Protein AF-A0A644YTI2-F1 (afdb_monomer_lite)

Structure (mmCIF, N/CA/C/O backbone):
data_AF-A0A644YTI2-F1
#
_entry.id   AF-A0A644YTI2-F1
#
loop_
_atom_site.group_PDB
_atom_site.id
_atom_site.type_symbol
_atom_site.label_atom_id
_atom_site.label_alt_id
_atom_site.label_comp_id
_atom_site.label_asym_id
_atom_site.label_entity_id
_atom_site.label_seq_id
_atom_site.pdbx_PDB_ins_code
_atom_site.Cartn_x
_atom_site.Cartn_y
_atom_site.Cartn_z
_atom_site.occupancy
_atom_site.B_iso_or_equiv
_atom_site.auth_seq_id
_atom_site.auth_comp_id
_atom_site.auth_asym_id
_atom_site.auth_atom_id
_atom_site.pdbx_PDB_model_num
ATOM 1 N N . MET A 1 1 ? 28.529 -3.088 -38.862 1.00 38.66 1 MET A N 1
ATOM 2 C CA . MET A 1 1 ? 27.596 -3.961 -38.123 1.00 38.66 1 MET A CA 1
ATOM 3 C C . MET A 1 1 ? 27.268 -3.236 -36.827 1.00 38.66 1 MET A C 1
ATOM 5 O O . MET A 1 1 ? 28.122 -3.165 -35.957 1.00 38.66 1 MET A O 1
ATOM 9 N N . TYR A 1 2 ? 26.132 -2.541 -36.774 1.00 37.53 2 TYR A N 1
ATOM 10 C CA . TYR A 1 2 ? 25.719 -1.774 -35.595 1.00 37.53 2 TYR A CA 1
ATOM 11 C C . TYR A 1 2 ? 25.074 -2.778 -34.635 1.00 37.53 2 TYR A C 1
ATOM 13 O O . TYR A 1 2 ? 24.050 -3.366 -34.978 1.00 37.53 2 TYR A O 1
ATOM 21 N N . LEU A 1 3 ? 25.718 -3.072 -33.504 1.00 47.75 3 LEU A N 1
ATOM 22 C CA . LEU A 1 3 ? 25.099 -3.889 -32.462 1.00 47.75 3 LEU A CA 1
ATOM 23 C C . LEU A 1 3 ? 23.914 -3.081 -31.930 1.00 47.75 3 LEU A C 1
ATOM 25 O O . LEU A 1 3 ? 24.108 -1.979 -31.420 1.00 47.75 3 LEU A O 1
ATOM 29 N N . ALA A 1 4 ? 22.693 -3.587 -32.109 1.00 54.09 4 ALA A N 1
ATOM 30 C CA . ALA A 1 4 ? 21.542 -3.033 -31.412 1.00 54.09 4 ALA A CA 1
ATOM 31 C C . ALA A 1 4 ? 21.866 -3.028 -29.906 1.00 54.09 4 ALA A C 1
ATOM 33 O O . ALA A 1 4 ? 22.438 -4.016 -29.431 1.00 54.09 4 ALA A O 1
ATOM 34 N N . PRO A 1 5 ? 21.570 -1.946 -29.164 1.00 56.34 5 PRO A N 1
ATOM 35 C CA . PRO A 1 5 ? 21.799 -1.934 -27.727 1.00 56.34 5 PRO A CA 1
ATOM 36 C C . PRO A 1 5 ? 21.038 -3.113 -27.118 1.00 56.34 5 PRO A C 1
ATOM 38 O O . PRO A 1 5 ? 19.823 -3.236 -27.269 1.00 56.34 5 PRO A O 1
ATOM 41 N N . TYR A 1 6 ? 21.780 -4.048 -26.528 1.00 59.62 6 TYR A N 1
ATOM 42 C CA . TYR A 1 6 ? 21.204 -5.208 -25.867 1.00 59.62 6 TYR A CA 1
ATOM 43 C C . TYR A 1 6 ? 20.491 -4.709 -24.610 1.00 59.62 6 TYR A C 1
ATOM 45 O O . TYR A 1 6 ? 21.149 -4.186 -23.711 1.00 59.62 6 TYR A O 1
ATOM 53 N N . SER A 1 7 ? 19.164 -4.851 -24.551 1.00 66.00 7 SER A N 1
ATOM 54 C CA . SER A 1 7 ? 18.402 -4.577 -23.331 1.00 66.00 7 SER A CA 1
ATOM 55 C C . SER A 1 7 ? 18.958 -5.440 -22.204 1.00 66.00 7 SER A C 1
ATOM 57 O O . SER A 1 7 ? 19.145 -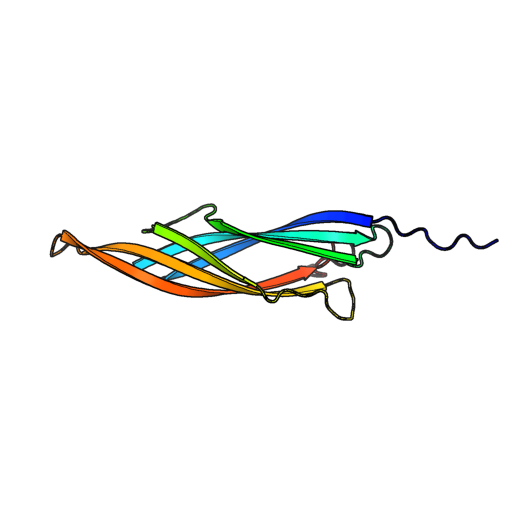6.645 -22.401 1.00 66.00 7 SER A O 1
ATOM 59 N N . LEU A 1 8 ? 19.185 -4.859 -21.029 1.00 81.94 8 LEU A N 1
ATOM 60 C CA . LEU A 1 8 ? 19.661 -5.579 -19.849 1.00 81.94 8 LEU A CA 1
ATOM 61 C C . LEU A 1 8 ? 18.574 -5.526 -18.769 1.00 81.94 8 LEU A C 1
ATOM 63 O O . LEU A 1 8 ? 18.616 -4.636 -17.920 1.00 81.94 8 LEU A O 1
ATOM 67 N N . PRO A 1 9 ? 17.586 -6.445 -18.792 1.00 87.00 9 PRO A N 1
ATOM 68 C CA . PRO A 1 9 ? 16.517 -6.470 -17.805 1.00 87.00 9 PRO A CA 1
ATOM 69 C C . PRO A 1 9 ? 17.061 -6.753 -16.406 1.00 87.00 9 PRO A C 1
ATOM 71 O O . PRO A 1 9 ? 17.797 -7.720 -16.196 1.00 87.00 9 PRO A O 1
ATOM 74 N N . HIS A 1 10 ? 16.649 -5.950 -15.434 1.00 86.69 10 HIS A N 1
ATOM 75 C CA . HIS A 1 10 ? 16.984 -6.131 -14.032 1.00 86.69 10 HIS A CA 1
ATOM 76 C C . HIS A 1 10 ? 15.761 -5.876 -13.152 1.00 86.69 10 HIS A C 1
ATOM 78 O O . HIS A 1 10 ? 15.036 -4.902 -13.336 1.00 86.69 10 HIS A O 1
ATOM 84 N N . THR A 1 11 ? 15.518 -6.766 -12.191 1.00 92.69 11 THR A N 1
ATOM 85 C CA . THR A 1 11 ? 14.375 -6.664 -11.278 1.00 92.69 11 THR A CA 1
ATOM 86 C C . THR A 1 11 ? 14.771 -5.944 -9.998 1.00 92.69 11 THR A C 1
ATOM 88 O O . THR A 1 11 ? 15.691 -6.373 -9.304 1.00 92.69 11 THR A O 1
ATOM 91 N N . ARG A 1 12 ? 14.016 -4.904 -9.640 1.00 89.94 12 ARG A N 1
ATOM 92 C CA . ARG A 1 12 ? 14.223 -4.094 -8.436 1.00 89.94 12 ARG A CA 1
ATOM 93 C C . ARG A 1 12 ? 12.989 -4.033 -7.552 1.00 89.94 12 ARG A C 1
ATOM 95 O O . ARG A 1 12 ? 11.868 -4.310 -7.976 1.00 89.94 12 ARG A O 1
ATOM 102 N N . ASN A 1 13 ? 13.229 -3.663 -6.296 1.00 93.12 13 ASN A N 1
ATOM 103 C CA . ASN A 1 13 ? 12.195 -3.366 -5.315 1.00 93.12 13 ASN A CA 1
ATOM 104 C C . ASN A 1 13 ? 12.229 -1.875 -4.976 1.00 93.12 13 ASN A C 1
ATOM 106 O O . ASN A 1 13 ? 13.251 -1.385 -4.504 1.00 93.12 13 ASN A O 1
ATOM 110 N N . TYR A 1 14 ? 11.099 -1.197 -5.140 1.00 93.19 14 TYR A N 1
ATOM 111 C CA . TYR A 1 14 ? 10.884 0.179 -4.703 1.00 93.19 14 TYR A CA 1
ATOM 112 C C . TYR A 1 14 ? 10.016 0.154 -3.449 1.00 93.19 14 TYR A C 1
ATOM 114 O O . TYR A 1 14 ? 9.024 -0.577 -3.399 1.00 93.19 14 TYR A O 1
ATOM 122 N N . MET A 1 15 ? 10.405 0.920 -2.432 1.00 94.62 15 MET A N 1
ATOM 123 C CA . MET A 1 15 ? 9.731 0.955 -1.134 1.00 94.62 15 MET A CA 1
ATOM 124 C C . MET A 1 15 ? 9.207 2.360 -0.848 1.00 94.62 15 MET A C 1
ATOM 126 O O . MET A 1 15 ? 9.944 3.334 -0.979 1.00 94.62 15 MET A O 1
ATOM 130 N N . TYR A 1 16 ? 7.947 2.448 -0.432 1.00 94.94 16 TYR A N 1
ATOM 131 C CA . TYR A 1 16 ? 7.282 3.682 -0.017 1.00 94.94 16 TYR A CA 1
ATOM 132 C C . TYR A 1 16 ? 6.650 3.477 1.349 1.00 94.94 16 TYR A C 1
ATOM 134 O O . TYR A 1 16 ? 6.122 2.403 1.625 1.00 94.94 16 TYR A O 1
ATOM 142 N N . TYR A 1 17 ? 6.651 4.514 2.177 1.00 95.44 17 TYR A N 1
ATOM 143 C CA . TYR A 1 17 ? 6.063 4.470 3.511 1.00 95.44 17 TYR A CA 1
ATOM 144 C C . TYR A 1 17 ? 4.985 5.541 3.605 1.00 95.44 17 TYR A C 1
ATOM 146 O O . TYR A 1 17 ? 5.189 6.685 3.197 1.00 95.44 17 TYR A O 1
ATOM 154 N N . THR A 1 18 ? 3.811 5.163 4.096 1.00 96.44 18 THR A N 1
ATOM 155 C CA . THR A 1 18 ? 2.689 6.085 4.275 1.00 96.44 18 THR A CA 1
ATOM 156 C C . THR A 1 18 ? 2.014 5.817 5.604 1.00 96.44 18 THR A C 1
ATOM 158 O O . THR A 1 18 ? 1.750 4.671 5.952 1.00 96.44 18 THR A O 1
ATOM 161 N N . THR A 1 19 ? 1.711 6.879 6.348 1.00 96.81 19 THR A N 1
ATOM 162 C CA . THR A 1 19 ? 0.892 6.766 7.557 1.00 96.81 19 THR A CA 1
ATOM 163 C C . THR A 1 19 ? -0.578 6.876 7.188 1.00 96.81 19 THR A C 1
ATOM 165 O O . THR A 1 19 ? -1.012 7.889 6.643 1.00 96.81 19 THR A O 1
ATOM 168 N N . LEU A 1 20 ? -1.351 5.847 7.523 1.00 96.94 20 LEU A N 1
ATOM 169 C CA . LEU A 1 20 ? -2.804 5.841 7.398 1.00 96.94 20 LEU A CA 1
ATOM 170 C C . LEU A 1 20 ? -3.447 6.001 8.771 1.00 96.94 20 LEU A C 1
ATOM 172 O O . LEU A 1 20 ? -2.970 5.438 9.756 1.00 96.94 20 LEU A O 1
ATOM 176 N N . SER A 1 21 ? -4.541 6.759 8.840 1.00 96.62 21 SER A N 1
ATOM 177 C CA . SER A 1 21 ? -5.181 7.120 10.107 1.00 96.62 21 SER A CA 1
ATOM 178 C C . SER A 1 21 ? -6.699 6.976 10.058 1.00 96.62 21 SER A C 1
ATOM 180 O O . SER A 1 21 ? -7.377 7.540 9.198 1.00 96.62 21 SER A O 1
ATOM 182 N N . ASN A 1 22 ? -7.244 6.296 11.065 1.00 96.62 22 ASN A N 1
ATOM 183 C CA . ASN A 1 22 ? -8.672 6.297 11.382 1.00 96.62 22 ASN A CA 1
ATOM 184 C C . ASN A 1 22 ? -9.028 7.464 12.329 1.00 96.62 22 ASN A C 1
ATOM 186 O O . ASN A 1 22 ? -9.979 7.383 13.105 1.00 96.62 22 ASN A O 1
ATOM 190 N N . GLY A 1 23 ? -8.259 8.556 12.283 1.00 92.69 23 GLY A N 1
ATOM 191 C CA . GLY A 1 23 ? -8.385 9.696 13.184 1.00 92.69 23 GLY A CA 1
ATOM 192 C C . GLY A 1 23 ? -7.960 9.336 14.605 1.00 92.69 23 GLY A C 1
ATOM 193 O O . GLY A 1 23 ? -6.972 8.636 14.820 1.00 92.69 23 GLY A O 1
ATOM 194 N N . LEU A 1 24 ? -8.740 9.789 15.588 1.00 88.62 24 LEU A N 1
ATOM 195 C CA . LEU A 1 24 ? -8.473 9.543 17.011 1.00 88.62 24 LEU A CA 1
ATOM 196 C C . LEU A 1 24 ? -8.509 8.052 17.390 1.00 88.62 24 LEU A C 1
ATOM 198 O O . LEU A 1 24 ? -7.993 7.671 18.437 1.00 88.62 24 LEU A O 1
ATOM 202 N N . SER A 1 25 ? -9.109 7.202 16.553 1.00 93.12 25 SER A N 1
ATOM 203 C CA . SER A 1 25 ? -9.228 5.768 16.822 1.00 93.12 25 SER A CA 1
ATOM 204 C C . SER A 1 25 ? -7.925 4.996 16.615 1.00 93.12 25 SER A C 1
ATOM 206 O O . SER A 1 25 ? -7.809 3.893 17.145 1.00 93.12 25 SER A O 1
ATOM 208 N N . GLY A 1 26 ? -6.951 5.549 15.886 1.00 96.12 26 GLY A N 1
ATOM 209 C CA . GLY A 1 26 ? -5.650 4.920 15.664 1.00 96.12 26 GLY A CA 1
ATOM 210 C C . GLY A 1 26 ? -5.049 5.207 14.292 1.00 96.12 26 GLY A C 1
ATOM 211 O O . GLY A 1 26 ? -5.692 5.777 13.409 1.00 96.12 26 GLY A O 1
ATOM 212 N N . GLN A 1 27 ? -3.806 4.774 14.112 1.00 97.56 27 GLN A N 1
ATOM 213 C CA . GLN A 1 27 ? -3.051 4.926 12.869 1.00 97.56 27 GLN A CA 1
ATOM 214 C C . GLN A 1 27 ? -1.981 3.842 12.734 1.00 97.56 27 GLN A C 1
ATOM 216 O O . GLN A 1 27 ? -1.577 3.237 13.728 1.00 97.56 27 GLN A O 1
ATOM 221 N N . ALA A 1 28 ? -1.485 3.632 11.520 1.00 98.00 28 ALA A N 1
ATOM 222 C CA . ALA A 1 28 ? -0.330 2.783 11.263 1.00 98.00 28 ALA A CA 1
ATOM 223 C C . ALA A 1 28 ? 0.459 3.276 10.053 1.00 98.00 28 ALA A C 1
ATOM 225 O O . ALA A 1 28 ? -0.121 3.739 9.069 1.00 98.00 28 ALA A O 1
ATOM 226 N N . GLU A 1 29 ? 1.778 3.148 10.126 1.00 98.19 29 GLU A N 1
ATOM 227 C CA . GLU A 1 29 ? 2.643 3.251 8.961 1.00 98.19 29 GLU A CA 1
ATOM 228 C C . GLU A 1 29 ? 2.580 1.946 8.147 1.00 98.19 29 GLU A C 1
ATOM 230 O O . GLU A 1 29 ? 2.620 0.829 8.676 1.00 98.19 29 GLU A O 1
ATOM 235 N N . ILE A 1 30 ? 2.389 2.103 6.840 1.00 98.12 30 ILE A N 1
ATOM 236 C CA . ILE A 1 30 ? 2.252 1.034 5.857 1.00 98.12 30 ILE A CA 1
ATOM 237 C C . ILE A 1 30 ? 3.414 1.147 4.875 1.00 98.12 30 ILE A C 1
ATOM 239 O O . ILE A 1 30 ? 3.585 2.174 4.214 1.00 98.12 30 ILE A O 1
ATOM 243 N N . GLU A 1 31 ? 4.191 0.073 4.760 1.00 97.69 31 GLU A N 1
ATOM 244 C CA . GLU A 1 31 ? 5.189 -0.102 3.709 1.00 97.69 31 GLU A CA 1
ATOM 245 C C . GLU A 1 31 ? 4.488 -0.622 2.455 1.00 97.69 31 GLU A C 1
ATOM 247 O O . GLU A 1 31 ? 3.769 -1.622 2.489 1.00 97.69 31 GLU A O 1
ATOM 252 N N . THR A 1 32 ? 4.737 0.042 1.336 1.00 97.44 32 THR A N 1
ATOM 253 C CA . THR A 1 32 ? 4.395 -0.408 -0.007 1.00 97.44 32 THR A CA 1
ATOM 254 C C . THR A 1 32 ? 5.663 -0.846 -0.711 1.00 97.44 32 THR A C 1
ATOM 256 O O . THR A 1 32 ? 6.589 -0.055 -0.871 1.00 97.44 32 THR A O 1
ATOM 259 N N . LYS A 1 33 ? 5.678 -2.088 -1.186 1.00 97.31 33 LYS A N 1
ATOM 260 C CA . LYS A 1 33 ? 6.759 -2.657 -1.983 1.00 97.31 33 LYS A CA 1
ATOM 261 C C . LYS A 1 33 ? 6.275 -2.910 -3.406 1.00 97.31 33 LYS A C 1
ATOM 263 O O . LYS A 1 33 ? 5.362 -3.706 -3.630 1.00 97.31 33 LYS A O 1
ATOM 268 N N . ILE A 1 34 ? 6.925 -2.255 -4.361 1.00 96.50 34 ILE A N 1
ATOM 269 C CA . ILE A 1 34 ? 6.723 -2.446 -5.797 1.00 96.50 34 ILE A CA 1
ATOM 270 C C . ILE A 1 34 ? 7.907 -3.237 -6.333 1.00 96.50 34 ILE A C 1
ATOM 272 O O . ILE A 1 34 ? 9.046 -2.788 -6.239 1.00 96.50 34 ILE A O 1
ATOM 276 N N . ASN A 1 35 ? 7.642 -4.413 -6.894 1.00 96.25 35 ASN A N 1
ATOM 277 C CA . ASN A 1 35 ? 8.631 -5.174 -7.643 1.00 96.25 35 ASN A CA 1
ATOM 278 C C . ASN A 1 35 ? 8.412 -4.931 -9.135 1.00 96.25 35 ASN A C 1
ATOM 280 O O . ASN A 1 35 ? 7.338 -5.237 -9.656 1.00 96.25 35 ASN A O 1
ATOM 284 N N . ALA A 1 36 ? 9.419 -4.394 -9.809 1.00 94.75 36 ALA A N 1
ATOM 285 C CA . ALA A 1 36 ? 9.359 -4.100 -11.233 1.00 94.75 36 ALA A CA 1
ATOM 286 C C . ALA A 1 36 ? 10.671 -4.491 -11.909 1.00 94.75 36 ALA A C 1
ATOM 288 O O . ALA A 1 36 ? 11.724 -4.533 -11.270 1.00 94.75 36 ALA A O 1
ATOM 289 N N . THR A 1 37 ? 10.596 -4.787 -13.199 1.00 93.44 37 THR A N 1
ATOM 290 C CA . THR A 1 37 ? 11.764 -5.014 -14.044 1.00 93.44 37 THR A CA 1
ATOM 291 C C . THR A 1 37 ? 11.990 -3.777 -14.893 1.00 93.44 37 THR A C 1
ATOM 293 O O . THR A 1 37 ? 11.063 -3.296 -15.542 1.00 93.44 37 THR A O 1
ATOM 296 N N . GLU A 1 38 ? 13.217 -3.274 -14.894 1.00 91.19 38 GLU A N 1
ATOM 297 C CA . GLU A 1 38 ? 13.673 -2.156 -15.717 1.00 91.19 38 GLU A CA 1
ATOM 298 C C . GLU A 1 38 ? 14.778 -2.612 -16.675 1.00 91.19 38 GLU A C 1
ATOM 300 O O . GLU A 1 38 ? 15.480 -3.589 -16.417 1.00 91.19 38 GLU A O 1
ATOM 305 N N . ASP A 1 39 ? 14.931 -1.912 -17.792 1.00 88.69 39 ASP A N 1
ATOM 306 C CA . ASP A 1 39 ? 16.114 -2.011 -18.637 1.00 88.69 39 ASP A CA 1
ATOM 307 C C . ASP A 1 39 ? 17.210 -1.095 -18.085 1.00 88.69 39 ASP A C 1
ATOM 309 O O . ASP A 1 39 ? 17.057 0.125 -18.070 1.00 88.69 39 ASP A O 1
ATOM 313 N N . VAL A 1 40 ? 18.336 -1.675 -17.671 1.00 78.88 40 VAL A N 1
ATOM 314 C CA . VAL A 1 40 ? 19.447 -0.945 -17.037 1.00 78.88 40 VAL A CA 1
ATOM 315 C C . VAL A 1 40 ? 20.039 0.136 -17.948 1.00 78.88 40 VAL A C 1
ATOM 317 O O . VAL A 1 40 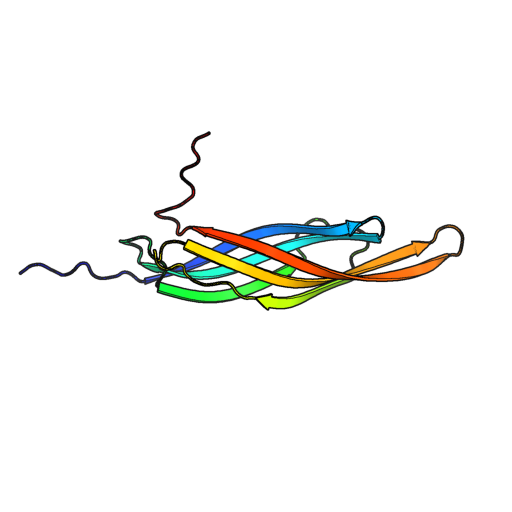? 20.542 1.138 -17.447 1.00 78.88 40 VAL A O 1
ATOM 320 N N . GLN A 1 41 ? 19.994 -0.035 -19.273 1.00 78.69 41 GLN A N 1
ATOM 321 C CA . GLN A 1 41 ? 20.592 0.938 -20.196 1.00 78.69 41 GLN A CA 1
ATOM 322 C C . GLN A 1 41 ? 19.719 2.176 -20.404 1.00 78.69 41 GLN A C 1
ATOM 324 O O . GLN A 1 41 ? 20.237 3.289 -20.475 1.00 78.69 41 GLN A O 1
ATOM 329 N N . SER A 1 42 ? 18.406 1.984 -20.536 1.00 81.50 42 SER A N 1
ATOM 330 C CA . SER A 1 42 ? 17.461 3.067 -20.826 1.00 81.50 42 SER A CA 1
ATOM 331 C C . SER A 1 42 ? 16.751 3.609 -19.586 1.00 81.50 42 SER A C 1
ATOM 333 O O . SER A 1 42 ? 16.153 4.683 -19.648 1.00 81.50 42 SER A O 1
ATOM 335 N N . GLY A 1 43 ? 16.791 2.876 -18.472 1.00 82.81 43 GLY A N 1
ATOM 336 C CA . GLY A 1 43 ? 16.008 3.163 -17.277 1.00 82.81 43 GLY A CA 1
ATOM 337 C C . GLY A 1 43 ? 14.510 2.958 -17.467 1.00 82.81 43 GLY A C 1
ATOM 338 O O . GLY A 1 43 ? 13.737 3.394 -16.637 1.00 82.81 43 GLY A O 1
ATOM 339 N N . ASN A 1 44 ? 14.050 2.345 -18.553 1.00 89.88 44 ASN A N 1
ATOM 340 C CA . ASN A 1 44 ? 12.617 2.153 -18.750 1.00 89.88 44 ASN A CA 1
ATOM 341 C C . ASN A 1 44 ? 12.133 0.910 -18.003 1.00 89.88 44 ASN A C 1
ATOM 343 O O . ASN A 1 44 ? 12.754 -0.148 -18.081 1.00 89.88 44 ASN A O 1
ATOM 347 N N . PHE A 1 45 ? 10.984 1.004 -17.343 1.00 92.38 45 PHE A N 1
ATOM 348 C CA . PHE A 1 45 ? 10.248 -0.158 -16.872 1.00 92.38 45 PHE A CA 1
ATOM 349 C C . PHE A 1 45 ? 9.798 -1.020 -18.051 1.00 92.38 45 PHE A C 1
ATOM 351 O O . PHE A 1 45 ? 9.194 -0.551 -19.015 1.00 92.38 45 PHE A O 1
ATOM 358 N N . ILE A 1 46 ? 10.074 -2.311 -17.927 1.00 91.94 46 ILE A N 1
ATOM 359 C CA . ILE A 1 46 ? 9.634 -3.374 -18.826 1.00 91.94 46 ILE A CA 1
ATOM 360 C C . ILE A 1 46 ? 8.352 -4.004 -18.273 1.00 91.94 46 ILE A C 1
ATOM 362 O O . ILE A 1 46 ? 7.411 -4.262 -19.022 1.00 91.94 46 ILE A O 1
ATOM 366 N N . SER A 1 47 ? 8.301 -4.251 -16.960 1.00 94.06 47 SER A N 1
ATOM 367 C CA . SER A 1 47 ? 7.155 -4.898 -16.313 1.00 94.06 47 SER A CA 1
ATOM 368 C C . SER A 1 47 ? 6.976 -4.484 -14.854 1.00 94.06 47 SER A C 1
ATOM 370 O O . SER A 1 47 ? 7.936 -4.230 -14.128 1.00 94.06 47 SER A O 1
ATOM 372 N N . LEU A 1 48 ? 5.715 -4.457 -14.420 1.00 95.62 48 LEU A N 1
ATOM 373 C CA . LEU A 1 48 ? 5.318 -4.408 -13.016 1.00 95.62 48 LEU A CA 1
ATOM 374 C C . LEU A 1 48 ? 4.991 -5.839 -12.582 1.00 95.62 48 LEU A C 1
ATOM 376 O O . LEU A 1 48 ? 3.990 -6.400 -13.021 1.00 95.62 48 LEU A O 1
ATOM 380 N N . ASN A 1 49 ? 5.839 -6.434 -11.748 1.00 95.88 49 ASN A N 1
ATOM 381 C CA . ASN A 1 49 ? 5.754 -7.857 -11.416 1.00 95.88 49 ASN A CA 1
ATOM 382 C C . ASN A 1 49 ? 4.829 -8.113 -10.222 1.00 95.88 49 ASN A C 1
ATOM 384 O O . ASN A 1 49 ? 4.050 -9.062 -10.231 1.00 95.88 49 ASN A O 1
ATOM 388 N N . SER A 1 50 ? 4.915 -7.281 -9.180 1.00 96.62 50 SER A N 1
ATOM 389 C CA . SER A 1 50 ? 4.049 -7.405 -8.004 1.00 96.62 50 SER A CA 1
ATOM 390 C C . SER A 1 50 ? 3.968 -6.112 -7.203 1.00 96.62 50 SER A C 1
ATOM 392 O O . SER A 1 50 ? 4.941 -5.359 -7.131 1.00 96.62 50 SER A O 1
ATOM 394 N N . VAL A 1 51 ? 2.846 -5.922 -6.512 1.00 97.19 51 VAL A N 1
ATOM 395 C CA . VAL A 1 51 ? 2.640 -4.847 -5.538 1.00 97.19 51 VAL A CA 1
ATOM 396 C C . VAL A 1 51 ? 2.117 -5.453 -4.245 1.00 97.19 51 VAL A C 1
ATOM 398 O O . VAL A 1 51 ? 1.055 -6.077 -4.226 1.00 97.19 51 VAL A O 1
ATOM 401 N N . THR A 1 52 ? 2.849 -5.247 -3.158 1.00 97.50 52 THR A N 1
ATOM 402 C CA . THR A 1 52 ? 2.465 -5.740 -1.832 1.00 97.50 52 THR A CA 1
ATOM 403 C C . THR A 1 52 ? 2.569 -4.636 -0.801 1.00 97.50 52 THR A C 1
ATOM 405 O O . THR A 1 52 ? 3.502 -3.835 -0.849 1.00 97.50 52 THR A O 1
ATOM 408 N N . THR A 1 53 ? 1.669 -4.645 0.173 1.00 97.88 53 THR A N 1
ATOM 409 C CA . THR A 1 53 ? 1.693 -3.734 1.314 1.00 97.88 53 THR A CA 1
ATOM 410 C C . THR A 1 53 ? 1.634 -4.502 2.623 1.00 97.88 53 THR A C 1
ATOM 412 O O . THR A 1 53 ? 1.076 -5.599 2.698 1.00 97.88 53 THR A O 1
ATOM 415 N N . ARG A 1 54 ? 2.225 -3.928 3.669 1.00 97.19 54 ARG A N 1
ATOM 416 C CA . ARG A 1 54 ? 2.171 -4.463 5.033 1.00 97.19 54 ARG A CA 1
ATOM 417 C C . ARG A 1 54 ? 2.331 -3.346 6.052 1.00 97.19 54 ARG A C 1
ATOM 419 O O . ARG A 1 54 ? 2.889 -2.298 5.739 1.00 97.19 54 ARG A O 1
ATOM 426 N N . GLN A 1 55 ? 1.898 -3.596 7.284 1.00 97.19 55 GLN A N 1
ATOM 427 C CA . GLN A 1 55 ? 2.248 -2.711 8.390 1.00 97.19 55 GLN A CA 1
ATOM 428 C C . GLN A 1 55 ? 3.766 -2.743 8.613 1.00 97.19 55 GLN A C 1
ATOM 430 O O . GLN A 1 55 ? 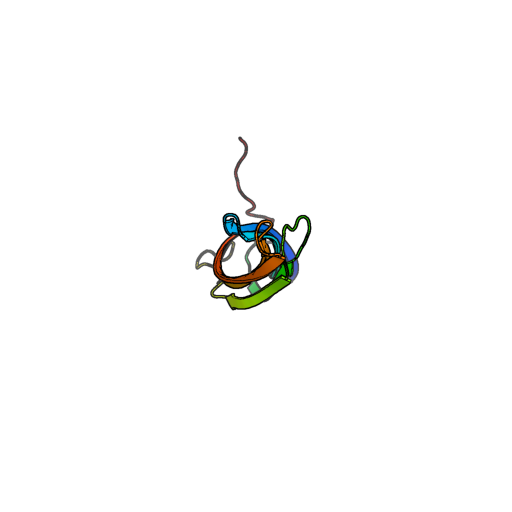4.374 -3.816 8.632 1.00 97.19 55 GLN A O 1
ATOM 435 N N . TYR A 1 56 ? 4.364 -1.563 8.749 1.00 94.19 56 TYR A N 1
ATOM 436 C CA . TYR A 1 56 ? 5.781 -1.372 9.037 1.00 94.19 56 TYR A CA 1
ATOM 437 C C . TYR A 1 56 ? 5.953 -0.142 9.931 1.00 94.19 56 TYR A C 1
ATOM 439 O O . TYR A 1 56 ? 5.217 0.821 9.785 1.00 94.19 56 TYR A O 1
ATOM 447 N N . GLY A 1 57 ? 6.895 -0.167 10.872 1.00 92.75 57 GLY A N 1
ATOM 448 C CA . GLY A 1 57 ? 7.167 0.995 11.721 1.00 92.75 57 GLY A CA 1
ATOM 449 C C . GLY A 1 57 ? 6.074 1.286 12.757 1.00 92.75 57 GLY A C 1
ATOM 450 O O . GLY A 1 57 ? 5.562 0.374 13.413 1.00 92.75 57 GLY A O 1
ATOM 451 N N . THR A 1 58 ? 5.775 2.570 12.975 1.00 93.12 58 THR A N 1
ATOM 452 C CA . THR A 1 58 ? 4.924 3.038 14.082 1.00 93.12 58 THR A CA 1
ATOM 453 C C . THR A 1 58 ? 3.446 2.704 13.879 1.00 93.12 58 THR A C 1
ATOM 455 O O . THR A 1 58 ? 2.884 2.889 12.800 1.00 93.12 58 THR A O 1
ATOM 458 N N . ALA A 1 59 ? 2.785 2.279 14.957 1.00 96.25 59 ALA A N 1
ATOM 459 C CA . ALA A 1 59 ? 1.357 2.000 14.975 1.00 96.25 59 ALA A CA 1
ATOM 460 C C . ALA A 1 59 ? 0.733 2.347 16.337 1.00 96.25 59 ALA A C 1
ATOM 462 O O . ALA A 1 59 ? 1.331 2.107 17.383 1.00 96.25 59 ALA A O 1
ATOM 463 N N . ILE A 1 60 ? -0.478 2.908 16.321 1.00 96.62 60 ILE A N 1
ATOM 464 C CA . ILE A 1 60 ? -1.265 3.265 17.509 1.00 96.62 60 ILE A CA 1
ATOM 465 C C . ILE A 1 60 ? -2.644 2.641 17.353 1.00 96.62 60 ILE A C 1
ATOM 467 O O . ILE A 1 60 ? -3.313 2.883 16.348 1.00 96.62 60 ILE A O 1
ATOM 471 N N . ASN A 1 61 ? -3.077 1.865 18.353 1.00 96.94 61 ASN A N 1
ATOM 472 C CA 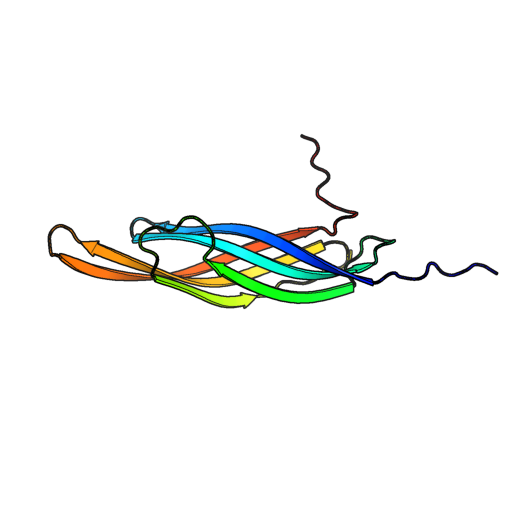. ASN A 1 61 ? -4.371 1.171 18.354 1.00 96.94 61 ASN A CA 1
ATOM 473 C C . ASN A 1 61 ? -4.585 0.282 17.114 1.00 96.94 61 ASN A C 1
ATOM 475 O O . ASN A 1 61 ? -5.717 0.016 16.724 1.00 96.94 61 ASN A O 1
ATOM 479 N N . PHE A 1 62 ? -3.510 -0.151 16.454 1.00 97.81 62 PHE A N 1
ATOM 480 C CA . PHE A 1 62 ? -3.577 -0.943 15.232 1.00 97.81 62 PHE A CA 1
ATOM 481 C C . PHE A 1 62 ? -4.011 -2.375 15.522 1.00 97.81 62 PHE A C 1
ATOM 483 O O . PHE A 1 62 ? -3.515 -3.011 16.451 1.00 97.81 62 PHE A O 1
ATOM 490 N N . VAL A 1 63 ? -4.904 -2.887 14.680 1.00 98.06 63 VAL A N 1
ATOM 491 C CA . VAL A 1 63 ? -5.318 -4.292 14.695 1.00 98.06 63 VAL A CA 1
ATOM 492 C C . VAL A 1 63 ? -4.836 -4.988 13.432 1.00 98.06 63 VAL A C 1
ATOM 494 O O . VAL A 1 63 ? -4.206 -6.038 13.512 1.00 98.06 63 VAL A O 1
ATOM 497 N N . SER A 1 64 ? -5.136 -4.418 12.262 1.00 98.25 64 SER A N 1
ATOM 498 C CA . SER A 1 64 ? -4.785 -5.036 10.984 1.00 98.25 64 SER A CA 1
ATOM 499 C C . SER A 1 64 ? -4.777 -4.041 9.829 1.00 98.25 64 SER A C 1
ATOM 501 O O . SER A 1 64 ? -5.534 -3.069 9.821 1.00 98.25 64 SER A O 1
ATOM 503 N N . TRP A 1 65 ? -3.982 -4.363 8.812 1.00 98.12 65 TRP A N 1
ATOM 504 C CA . TRP A 1 65 ? -4.035 -3.778 7.479 1.00 98.12 65 TRP A CA 1
ATOM 505 C C . TRP A 1 65 ? -4.267 -4.902 6.477 1.00 98.12 65 TRP A C 1
ATOM 507 O O . TRP A 1 65 ? -3.573 -5.917 6.532 1.00 98.12 65 TRP A O 1
ATOM 517 N N . THR A 1 66 ? -5.229 -4.721 5.577 1.00 98.25 66 THR A N 1
ATOM 518 C CA . THR A 1 66 ? -5.501 -5.670 4.491 1.00 98.25 66 THR A CA 1
ATOM 519 C C . THR A 1 66 ? -5.470 -4.931 3.165 1.00 98.25 66 THR A C 1
ATOM 521 O O . THR A 1 66 ? -6.258 -4.015 2.955 1.00 98.25 66 THR A O 1
ATOM 524 N N . GLN A 1 67 ? -4.562 -5.323 2.272 1.00 97.88 67 GLN A N 1
ATOM 525 C CA . GLN A 1 67 ? -4.591 -4.865 0.886 1.00 97.88 67 GLN A CA 1
ATOM 526 C C . GLN A 1 67 ? -5.746 -5.544 0.155 1.00 97.88 67 GLN A C 1
ATOM 528 O O . GLN A 1 67 ? -5.804 -6.772 0.124 1.00 97.88 67 GLN A O 1
ATOM 533 N N . ASN A 1 68 ? -6.613 -4.755 -0.472 1.00 97.31 68 ASN A N 1
ATOM 534 C CA . ASN A 1 68 ? -7.752 -5.269 -1.227 1.00 97.31 68 ASN A CA 1
ATOM 535 C C . ASN A 1 68 ? -7.411 -5.373 -2.719 1.00 97.31 68 ASN A C 1
ATOM 537 O O . ASN A 1 68 ? -7.622 -6.412 -3.342 1.00 97.31 68 ASN A O 1
ATOM 541 N N . SER A 1 69 ? -6.846 -4.305 -3.285 1.00 97.25 69 SER A N 1
ATOM 542 C CA . SER A 1 69 ? -6.542 -4.190 -4.715 1.00 97.25 69 SER A CA 1
ATOM 543 C C . SER A 1 69 ? -5.453 -3.151 -4.985 1.00 97.25 69 SER A C 1
ATOM 545 O O . SER A 1 69 ? -5.041 -2.403 -4.100 1.00 97.25 69 SER A O 1
ATOM 547 N N . HIS A 1 70 ? -4.966 -3.103 -6.225 1.00 97.06 70 HIS A N 1
ATOM 548 C CA . HIS A 1 70 ? -4.176 -1.984 -6.732 1.00 97.06 70 HIS A CA 1
ATOM 549 C C . HIS A 1 70 ? -4.488 -1.736 -8.209 1.00 97.06 70 HIS A C 1
ATOM 551 O O . HIS A 1 70 ? -4.859 -2.654 -8.938 1.00 97.06 70 HIS A O 1
ATOM 557 N N . ASN A 1 71 ? -4.275 -0.502 -8.664 1.00 97.00 71 ASN A N 1
ATOM 558 C CA . ASN A 1 71 ? -4.433 -0.102 -10.067 1.00 97.00 71 ASN A CA 1
ATOM 559 C C . ASN A 1 71 ? -3.167 0.572 -10.625 1.00 97.00 71 ASN A C 1
ATOM 561 O O . ASN A 1 71 ? -3.231 1.420 -11.513 1.00 97.00 71 ASN A O 1
ATOM 565 N N . LEU A 1 72 ? -2.008 0.217 -10.064 1.00 95.56 72 LEU A N 1
ATOM 566 C CA . LEU A 1 72 ? -0.694 0.663 -10.530 1.00 95.56 72 LEU A CA 1
ATOM 567 C C . LEU A 1 72 ? -0.401 0.175 -11.949 1.00 95.56 72 LEU A C 1
ATOM 569 O O . LEU A 1 72 ? -0.622 -0.995 -12.265 1.00 95.56 72 LEU A O 1
ATOM 573 N N . LYS A 1 73 ? 0.125 1.073 -12.786 1.00 96.06 73 LYS A N 1
ATOM 574 C CA . LYS A 1 73 ? 0.497 0.790 -14.178 1.00 96.06 73 LYS A CA 1
ATOM 575 C C . LYS A 1 73 ? 1.788 1.503 -14.544 1.00 96.06 73 LYS A C 1
ATOM 577 O O . LYS A 1 73 ? 2.060 2.588 -14.033 1.00 96.06 73 LYS A O 1
ATOM 582 N N . ILE A 1 74 ? 2.546 0.906 -15.460 1.00 95.00 74 ILE A N 1
ATOM 583 C CA . ILE A 1 74 ? 3.622 1.604 -16.167 1.00 95.00 74 ILE A CA 1
ATOM 584 C C . ILE A 1 74 ? 2.970 2.637 -17.096 1.00 95.00 74 ILE A C 1
ATOM 586 O O . ILE A 1 74 ? 1.986 2.340 -17.777 1.00 95.00 74 ILE A O 1
ATOM 590 N N . SER A 1 75 ? 3.478 3.863 -17.075 1.00 92.56 75 SER A N 1
ATOM 591 C CA . SER A 1 75 ? 2.997 4.966 -17.902 1.00 92.56 75 SER A CA 1
ATOM 592 C C . SER A 1 75 ? 3.407 4.790 -19.368 1.00 92.56 75 SER A C 1
ATOM 594 O O . SER A 1 75 ? 4.296 4.010 -19.693 1.00 92.56 75 SER A O 1
ATOM 596 N N . SER A 1 76 ? 2.820 5.578 -20.269 1.00 85.81 76 SER A N 1
ATOM 597 C CA . SER A 1 76 ? 3.171 5.557 -21.698 1.00 85.81 76 SER A CA 1
ATOM 598 C C . SER A 1 76 ? 4.612 5.979 -22.002 1.00 85.81 76 SER A C 1
ATOM 600 O O . SER A 1 76 ? 5.117 5.681 -23.081 1.00 85.81 76 SER A O 1
ATOM 602 N N . VAL A 1 77 ? 5.270 6.676 -21.072 1.00 82.38 77 VAL A N 1
ATOM 603 C CA . VAL A 1 77 ? 6.676 7.084 -21.192 1.00 82.38 77 VAL A CA 1
ATOM 604 C C . VAL A 1 77 ? 7.640 6.054 -20.593 1.00 82.38 77 VAL A C 1
ATOM 606 O O . VAL A 1 77 ? 8.845 6.264 -20.622 1.00 82.38 77 VAL A O 1
ATOM 609 N N . ASN A 1 78 ? 7.120 4.934 -20.081 1.00 85.00 78 ASN A N 1
ATOM 610 C CA . ASN A 1 78 ? 7.821 3.748 -19.585 1.00 85.00 78 ASN A CA 1
ATOM 611 C C . ASN A 1 78 ? 8.818 3.936 -18.429 1.00 85.00 78 ASN A C 1
ATOM 613 O O . ASN A 1 78 ? 9.163 2.945 -17.812 1.00 85.00 78 ASN A O 1
ATOM 617 N N . TYR A 1 79 ? 9.230 5.139 -18.037 1.00 88.50 79 TYR A N 1
ATOM 618 C CA . TYR A 1 79 ? 10.104 5.353 -16.865 1.00 88.50 79 TYR A CA 1
ATOM 619 C C . TYR A 1 79 ? 9.340 5.623 -15.552 1.00 88.50 79 TYR A C 1
ATOM 621 O O . TYR A 1 79 ? 9.941 5.913 -14.515 1.00 88.50 79 TYR A O 1
ATOM 629 N N . LEU A 1 80 ? 8.003 5.554 -15.580 1.00 92.38 80 LEU A N 1
ATOM 630 C CA . LEU A 1 80 ? 7.135 5.858 -14.441 1.00 92.38 80 LEU A CA 1
ATOM 631 C C . LEU A 1 80 ? 6.114 4.738 -14.209 1.00 92.38 80 LEU A C 1
ATOM 633 O O . LEU A 1 80 ? 5.425 4.332 -15.140 1.00 92.38 80 LEU A O 1
ATOM 637 N N . ILE A 1 81 ? 5.946 4.321 -12.956 1.00 93.81 81 ILE A N 1
ATOM 638 C CA . ILE A 1 81 ? 4.799 3.554 -12.463 1.00 93.81 81 ILE A CA 1
ATOM 639 C C . ILE A 1 81 ? 3.948 4.477 -11.589 1.00 93.81 81 ILE A C 1
ATOM 641 O O . ILE A 1 81 ? 4.461 5.104 -10.664 1.00 93.81 81 ILE A O 1
ATOM 645 N N . SER A 1 82 ? 2.645 4.564 -11.844 1.00 94.88 82 SER A N 1
ATOM 646 C CA . SER A 1 82 ? 1.741 5.373 -11.019 1.00 94.88 82 SER A CA 1
ATOM 647 C C . SER A 1 82 ? 0.350 4.764 -10.894 1.00 94.88 82 SER A C 1
ATOM 649 O O . SER A 1 82 ? -0.054 3.905 -11.683 1.00 94.88 82 SER A O 1
ATOM 651 N N . GLY A 1 83 ? -0.366 5.164 -9.845 1.00 95.12 83 GLY A N 1
ATOM 652 C CA . GLY A 1 83 ? -1.715 4.687 -9.554 1.00 95.12 83 GLY A CA 1
ATOM 653 C C . GLY A 1 83 ? -2.013 4.678 -8.061 1.00 95.12 83 GLY A C 1
ATOM 654 O O . GLY A 1 83 ? -1.360 5.371 -7.279 1.00 95.12 83 GLY A O 1
ATOM 655 N N . THR A 1 84 ? -3.002 3.876 -7.675 1.00 97.00 84 THR A N 1
ATOM 656 C CA . THR A 1 84 ? -3.441 3.730 -6.285 1.00 97.00 84 THR A CA 1
ATOM 657 C C . THR A 1 84 ? -3.369 2.285 -5.812 1.00 97.00 84 THR A C 1
ATOM 659 O O . THR A 1 84 ? -3.429 1.340 -6.608 1.00 97.00 84 THR A O 1
ATOM 662 N N . ILE A 1 85 ? -3.240 2.128 -4.499 1.00 97.50 85 ILE A N 1
ATOM 663 C CA . ILE A 1 85 ? -3.426 0.872 -3.777 1.00 97.50 85 ILE A CA 1
ATOM 664 C C . ILE A 1 85 ? -4.572 1.079 -2.798 1.00 97.50 85 ILE A C 1
ATOM 666 O O . ILE A 1 85 ? -4.562 2.050 -2.038 1.00 97.50 85 ILE A O 1
ATOM 670 N N . ASP A 1 86 ? -5.519 0.151 -2.802 1.00 97.69 86 ASP A N 1
ATOM 671 C CA . ASP A 1 86 ? -6.702 0.201 -1.957 1.00 97.69 86 ASP A CA 1
ATOM 672 C C . ASP A 1 86 ? -6.542 -0.828 -0.842 1.00 97.69 86 ASP A C 1
ATOM 674 O O . ASP A 1 86 ? -6.181 -1.988 -1.079 1.00 97.69 86 ASP A O 1
ATOM 678 N N . GLY A 1 87 ? -6.833 -0.426 0.387 1.00 98.00 87 GLY A N 1
ATOM 679 C CA . GLY A 1 87 ? -6.800 -1.345 1.512 1.00 98.00 87 GLY A CA 1
ATOM 680 C C . GLY A 1 87 ? -7.558 -0.830 2.717 1.00 98.00 87 GLY A C 1
ATOM 681 O O . GLY A 1 87 ? -7.931 0.340 2.801 1.00 98.00 87 GLY A O 1
ATOM 682 N N . THR A 1 88 ? -7.793 -1.731 3.655 1.00 98.50 88 THR A N 1
ATOM 683 C CA . THR A 1 88 ? -8.621 -1.480 4.827 1.00 98.50 88 THR A CA 1
ATOM 684 C C . THR A 1 88 ? -7.758 -1.470 6.083 1.00 98.50 88 THR A C 1
ATOM 686 O O . THR A 1 88 ? -7.042 -2.433 6.376 1.00 98.50 88 THR A O 1
ATOM 689 N N . LEU A 1 89 ? -7.849 -0.376 6.844 1.00 98.50 89 LEU A N 1
ATOM 690 C CA . LEU A 1 89 ? -7.202 -0.208 8.141 1.00 98.50 89 LEU A CA 1
ATOM 691 C C . LEU A 1 89 ? -8.214 -0.449 9.262 1.00 98.50 89 LEU A C 1
ATOM 693 O O . LEU A 1 89 ? -9.219 0.261 9.377 1.00 98.50 89 LEU A O 1
ATOM 697 N N . THR A 1 90 ? -7.891 -1.394 10.139 1.00 98.44 90 THR A N 1
ATOM 698 C CA . THR A 1 90 ? -8.661 -1.684 11.350 1.00 98.44 90 THR A CA 1
ATOM 699 C C . THR A 1 90 ? -7.884 -1.228 12.575 1.00 98.44 90 THR A C 1
ATOM 701 O O . THR A 1 90 ? -6.732 -1.623 12.777 1.00 98.44 90 THR A O 1
ATOM 704 N N . THR A 1 91 ? -8.537 -0.434 13.421 1.00 98.19 91 THR A N 1
ATOM 705 C CA . THR A 1 91 ? -8.005 0.040 14.701 1.00 98.19 91 THR A CA 1
ATOM 706 C C . THR A 1 91 ? -8.971 -0.280 15.839 1.00 98.19 91 THR A C 1
ATOM 708 O O . THR A 1 91 ? -10.180 -0.379 15.629 1.00 98.19 91 THR A O 1
ATOM 711 N N . GLU A 1 92 ? -8.465 -0.442 17.057 1.00 97.50 92 GLU A N 1
ATOM 712 C CA . GLU A 1 92 ? -9.262 -0.726 18.251 1.00 97.50 92 GLU A CA 1
ATOM 713 C C . GLU A 1 92 ? -8.730 0.053 19.449 1.00 97.50 92 GLU A C 1
ATOM 715 O O . GLU A 1 92 ? -7.543 -0.008 19.764 1.00 97.50 92 GLU A O 1
ATOM 720 N N . TYR A 1 93 ? -9.621 0.767 20.132 1.00 94.50 93 TYR A N 1
ATOM 721 C CA . TYR A 1 93 ? -9.292 1.515 21.341 1.00 94.50 93 TYR A CA 1
ATOM 722 C C . TYR A 1 93 ? -10.292 1.211 22.457 1.00 94.50 93 TYR A C 1
ATOM 724 O O . TYR A 1 93 ? -11.423 0.785 22.214 1.00 94.50 93 TYR A O 1
ATOM 732 N N . VAL A 1 94 ? -9.862 1.422 23.700 1.00 94.62 94 VAL A N 1
ATOM 733 C CA . VAL A 1 94 ? -10.707 1.258 24.888 1.00 94.62 94 VAL A CA 1
ATOM 734 C C . VAL A 1 94 ? -11.224 2.626 25.315 1.00 94.62 94 VAL A C 1
ATOM 736 O O . VAL A 1 94 ? -10.443 3.546 25.553 1.00 94.62 94 VAL A O 1
ATOM 739 N N . VAL A 1 95 ? -12.542 2.763 25.434 1.00 92.69 95 VAL A N 1
ATOM 740 C CA . VAL A 1 95 ? -13.171 3.964 25.989 1.00 92.69 95 VAL A CA 1
ATOM 741 C C . VAL A 1 95 ? -12.908 3.987 27.491 1.00 92.69 95 VAL A C 1
ATOM 743 O O . VAL A 1 95 ? -13.419 3.144 28.224 1.00 92.69 95 VAL A O 1
ATOM 746 N N . SER A 1 96 ? -12.117 4.951 27.963 1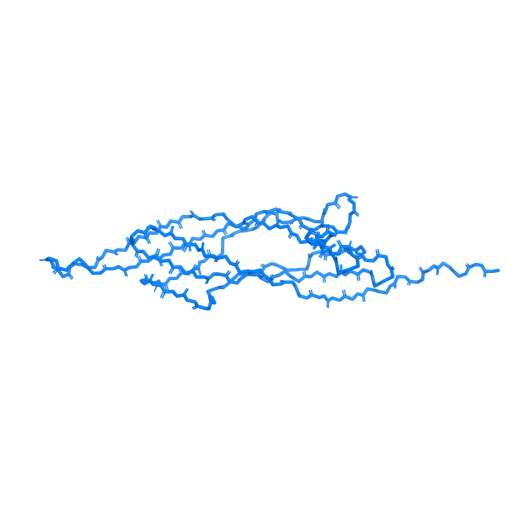.00 90.12 96 SER A N 1
ATOM 747 C CA . SER A 1 96 ? -11.668 5.013 29.363 1.00 90.12 96 SER A CA 1
ATOM 748 C C . SER A 1 96 ? -12.816 5.105 30.372 1.00 90.12 96 SER A C 1
ATOM 750 O O . SER A 1 96 ? -12.729 4.514 31.443 1.00 90.12 96 SER A O 1
ATOM 752 N N . ALA A 1 97 ? -13.907 5.794 30.024 1.00 90.94 97 ALA A N 1
ATOM 753 C CA . ALA A 1 97 ? -15.059 5.973 30.907 1.00 90.94 97 ALA A CA 1
ATOM 754 C C . ALA A 1 97 ? -15.880 4.690 31.129 1.00 90.94 97 ALA A C 1
ATOM 756 O O . ALA A 1 97 ? -16.512 4.548 32.171 1.00 90.94 97 ALA A O 1
ATOM 757 N N . THR A 1 98 ? -15.896 3.767 30.162 1.00 93.38 98 THR A N 1
ATOM 758 C CA . THR A 1 98 ? -16.780 2.586 30.189 1.00 93.38 98 THR A CA 1
ATOM 759 C C . THR A 1 98 ? -16.031 1.256 30.123 1.00 93.38 98 THR A C 1
ATOM 761 O O . THR A 1 98 ? -16.641 0.204 30.293 1.00 93.38 98 THR A O 1
ATOM 764 N N . GLY A 1 99 ? -14.728 1.268 29.825 1.00 92.56 99 GLY A N 1
ATOM 765 C CA . GLY A 1 99 ? -13.931 0.067 29.558 1.00 92.56 99 GLY A CA 1
ATOM 766 C C . GLY A 1 99 ? -14.302 -0.655 28.255 1.00 92.56 99 GLY A C 1
ATOM 767 O O . GLY A 1 99 ? -13.765 -1.723 27.964 1.00 92.56 99 GLY A O 1
ATOM 768 N N . THR A 1 100 ? -15.215 -0.098 27.455 1.00 95.38 100 THR A N 1
ATOM 769 C CA . THR A 1 100 ? -15.700 -0.723 26.220 1.00 95.38 100 THR A CA 1
ATOM 770 C C . THR A 1 100 ? -14.635 -0.662 25.130 1.00 95.38 100 THR A C 1
ATOM 772 O O . THR A 1 100 ? -14.063 0.398 24.874 1.00 95.38 100 THR A O 1
ATOM 775 N N . ARG A 1 101 ? -14.400 -1.786 24.446 1.00 95.31 101 ARG A N 1
ATOM 776 C CA . ARG A 1 101 ? -13.560 -1.840 23.243 1.00 95.31 101 ARG A CA 1
ATOM 777 C C . ARG A 1 101 ? -14.364 -1.397 22.031 1.00 95.31 101 ARG A C 1
ATOM 779 O O . ARG A 1 101 ? -15.420 -1.961 21.753 1.00 95.31 101 ARG A O 1
ATOM 786 N N . VAL A 1 102 ? -13.851 -0.410 21.309 1.00 95.50 102 VAL A N 1
ATOM 787 C CA . VAL A 1 102 ? -14.453 0.110 20.082 1.00 95.50 102 VAL A CA 1
ATOM 788 C C . VAL A 1 102 ? -13.507 -0.168 18.928 1.00 95.50 102 VAL A C 1
ATOM 790 O O . VAL A 1 102 ? -12.361 0.282 18.933 1.00 95.50 102 VAL A O 1
ATOM 793 N N . ARG A 1 103 ? -14.001 -0.908 17.932 1.00 97.31 103 ARG A N 1
ATOM 794 C CA . ARG A 1 103 ? -13.273 -1.233 16.706 1.00 97.31 103 ARG A CA 1
ATOM 795 C C . ARG A 1 103 ? -13.766 -0.362 15.560 1.00 97.31 103 ARG A C 1
ATOM 797 O O . ARG A 1 103 ? -14.964 -0.301 15.299 1.00 97.31 103 ARG A O 1
ATOM 804 N N . VAL A 1 104 ? -12.832 0.276 14.866 1.00 97.50 104 VAL A N 1
ATOM 805 C CA . VAL A 1 104 ? -13.093 1.132 13.707 1.00 97.50 104 VAL A CA 1
ATOM 806 C C . VAL A 1 104 ? -12.369 0.554 12.506 1.00 97.50 104 VAL A C 1
ATOM 808 O O . VAL A 1 104 ? -11.174 0.277 12.564 1.00 97.50 104 VAL A O 1
ATOM 811 N N . THR A 1 105 ? -13.111 0.371 11.421 1.00 97.94 105 THR A N 1
ATOM 812 C CA . THR A 1 105 ? -12.609 -0.148 10.148 1.00 97.94 105 THR A CA 1
ATOM 813 C C . THR A 1 105 ? -12.871 0.906 9.088 1.00 97.94 105 THR A C 1
ATOM 815 O O . THR A 1 105 ? -13.992 1.409 8.999 1.00 97.94 105 THR A O 1
ATOM 818 N N . LYS A 1 106 ? -11.848 1.274 8.320 1.00 98.12 106 LYS A N 1
ATOM 819 C CA . LYS A 1 106 ? -11.969 2.282 7.268 1.00 98.12 106 LYS A CA 1
ATOM 820 C C . LYS A 1 106 ? -11.104 1.910 6.075 1.00 98.12 106 LYS A C 1
ATOM 822 O O . LYS A 1 106 ? -9.976 1.448 6.248 1.00 98.12 106 LYS A O 1
ATOM 827 N N . ASP A 1 107 ? -11.630 2.171 4.888 1.00 98.12 107 ASP A N 1
ATOM 828 C CA . ASP A 1 107 ? -10.898 2.021 3.638 1.00 98.12 107 ASP A CA 1
ATOM 829 C C . ASP A 1 107 ? -10.035 3.249 3.354 1.00 98.12 107 ASP A C 1
ATOM 831 O O . ASP A 1 107 ? -10.411 4.393 3.632 1.00 98.12 107 ASP A O 1
ATOM 835 N N . HIS A 1 108 ? -8.860 2.989 2.796 1.00 97.50 108 HIS A N 1
ATOM 836 C CA . HIS A 1 108 ? -7.846 3.977 2.469 1.00 97.50 108 HIS A CA 1
ATOM 837 C C . HIS A 1 108 ? -7.310 3.750 1.063 1.00 97.50 108 HIS A C 1
ATOM 839 O O . HIS A 1 108 ? -7.264 2.624 0.566 1.00 97.50 108 HIS A O 1
ATOM 845 N N . LEU A 1 109 ? -6.855 4.849 0.464 1.00 96.94 109 LEU A N 1
ATOM 846 C CA . LEU A 1 109 ? -6.168 4.872 -0.818 1.00 96.94 109 LEU A CA 1
ATOM 847 C C . LEU A 1 109 ? -4.744 5.376 -0.601 1.00 96.94 109 LEU A C 1
ATOM 849 O O . LEU A 1 109 ? -4.546 6.449 -0.031 1.00 96.94 109 LEU A O 1
ATOM 853 N N . ILE A 1 110 ? -3.760 4.622 -1.081 1.00 96.31 110 ILE A N 1
ATOM 854 C CA . ILE A 1 110 ? -2.359 5.041 -1.127 1.00 96.31 110 ILE A CA 1
ATOM 855 C C . ILE A 1 110 ? -2.035 5.410 -2.571 1.00 96.31 110 ILE A C 1
ATOM 857 O O . ILE A 1 110 ? -2.029 4.545 -3.446 1.00 96.31 110 ILE A O 1
ATOM 861 N N . SER A 1 111 ? -1.760 6.688 -2.825 1.00 95.56 111 SER A N 1
ATOM 862 C CA . SER A 1 111 ? -1.295 7.160 -4.132 1.00 95.56 111 SER A CA 1
ATOM 863 C C . SER A 1 111 ? 0.205 6.935 -4.264 1.00 95.56 111 SER A C 1
ATOM 865 O O . SER A 1 111 ? 0.973 7.385 -3.415 1.00 95.56 111 SER A O 1
ATOM 867 N N . ILE A 1 112 ? 0.628 6.277 -5.341 1.00 94.38 112 ILE A N 1
ATOM 868 C CA . ILE A 1 112 ? 2.040 6.013 -5.612 1.00 94.38 112 ILE A CA 1
ATOM 869 C C . ILE A 1 112 ? 2.450 6.638 -6.941 1.00 94.38 112 ILE A C 1
ATOM 871 O O . ILE A 1 112 ? 1.747 6.540 -7.950 1.00 94.38 112 ILE A O 1
ATOM 875 N N . VAL A 1 113 ? 3.635 7.240 -6.924 1.00 92.75 113 VAL A N 1
ATOM 876 C CA . VAL A 1 113 ? 4.384 7.670 -8.101 1.00 92.75 113 VAL A CA 1
ATOM 877 C C . VAL A 1 113 ? 5.803 7.138 -7.933 1.00 92.75 113 VAL A C 1
ATOM 879 O O . VAL A 1 113 ? 6.500 7.483 -6.979 1.00 92.75 113 VAL A O 1
ATOM 882 N N . CYS A 1 114 ? 6.206 6.257 -8.839 1.00 91.00 114 CYS A N 1
ATOM 883 C CA . CYS A 1 114 ? 7.472 5.553 -8.800 1.00 91.00 114 CYS A CA 1
ATOM 884 C C . CYS A 1 114 ? 8.238 5.782 -10.093 1.00 91.00 114 CYS A C 1
ATOM 886 O O . CYS A 1 114 ? 7.763 5.438 -11.171 1.00 91.00 114 CYS A O 1
ATOM 888 N N . TYR A 1 115 ? 9.415 6.386 -9.973 1.00 90.56 115 TYR A N 1
ATOM 889 C CA . TYR A 1 115 ? 10.328 6.601 -11.084 1.00 90.56 115 TYR A CA 1
ATOM 890 C C . TYR A 1 115 ? 11.358 5.480 -11.105 1.00 90.56 115 TYR A C 1
ATOM 892 O O . TYR A 1 115 ? 11.841 5.051 -10.055 1.00 90.56 115 TYR A O 1
ATOM 900 N N . SER A 1 116 ? 11.710 5.028 -12.300 1.00 86.50 116 SER A N 1
ATOM 901 C CA . SER A 1 116 ? 12.889 4.191 -12.507 1.00 86.50 116 SER A CA 1
ATOM 902 C C . SER A 1 116 ? 14.148 4.897 -12.009 1.00 86.50 116 SER A C 1
ATOM 904 O O . SER A 1 116 ? 14.217 6.126 -12.054 1.00 86.50 116 SER A O 1
ATOM 906 N N . GLU A 1 117 ? 15.176 4.148 -11.625 1.00 74.62 117 GLU A N 1
ATOM 907 C CA . GLU A 1 117 ? 16.366 4.717 -10.981 1.00 74.62 117 GLU A CA 1
ATOM 908 C C . GLU A 1 117 ? 17.123 5.703 -11.886 1.00 74.62 117 GLU A C 1
ATOM 910 O O . GLU A 1 117 ? 17.540 6.766 -11.429 1.00 74.62 117 GLU A O 1
ATOM 915 N N . ALA A 1 118 ? 17.215 5.410 -13.188 1.00 71.94 118 ALA A N 1
ATOM 916 C CA . ALA A 1 118 ? 17.893 6.285 -14.151 1.00 71.94 118 ALA A CA 1
ATOM 917 C C . ALA A 1 118 ? 17.137 7.602 -14.429 1.00 71.94 118 ALA A C 1
ATOM 919 O O . ALA A 1 118 ? 17.717 8.544 -14.964 1.00 71.94 118 ALA A O 1
ATOM 920 N N . HIS A 1 119 ? 15.854 7.663 -14.058 1.00 67.69 119 HIS A N 1
ATOM 921 C CA . HIS A 1 119 ? 14.970 8.823 -14.224 1.00 67.69 119 HIS A CA 1
ATOM 922 C C . HIS A 1 119 ? 14.385 9.276 -12.885 1.00 67.69 119 HIS A C 1
ATOM 924 O O . HIS A 1 119 ? 13.295 9.852 -12.861 1.00 67.69 119 HIS A O 1
ATOM 930 N N . GLY A 1 120 ? 15.079 8.971 -11.776 1.00 60.88 120 GLY A N 1
ATOM 931 C CA . GLY A 1 120 ? 14.689 9.359 -10.421 1.00 60.88 120 GLY A CA 1
ATOM 932 C C . GLY A 1 120 ? 14.315 10.844 -10.336 1.00 60.88 120 GLY A C 1
ATOM 933 O O . GLY A 1 120 ? 14.637 11.616 -11.241 1.00 60.88 120 GLY A O 1
ATOM 934 N N . PRO A 1 121 ? 13.608 11.277 -9.280 1.00 50.66 121 PRO A N 1
ATOM 935 C CA . PRO A 1 121 ? 13.059 12.622 -9.245 1.00 50.66 121 PRO A CA 1
ATOM 936 C C . PRO A 1 121 ? 14.193 13.638 -9.415 1.00 50.66 121 PRO A C 1
ATOM 938 O O . PRO A 1 121 ? 15.079 13.737 -8.567 1.00 50.66 121 PRO A O 1
ATOM 941 N N . TRP A 1 122 ? 14.166 14.399 -10.513 1.00 41.78 122 TRP A N 1
ATOM 942 C CA . TRP A 1 122 ? 14.955 15.618 -10.668 1.00 41.78 122 TRP A CA 1
ATOM 943 C C . TRP A 1 122 ? 14.403 16.667 -9.695 1.00 41.78 122 TRP A C 1
ATOM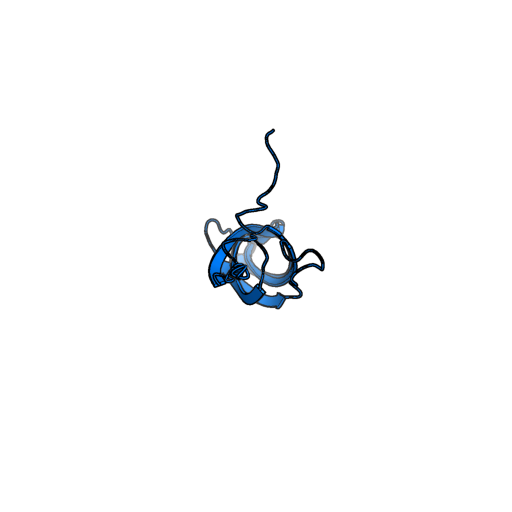 945 O O . TRP A 1 122 ? 13.774 17.643 -10.083 1.00 41.78 122 TRP A O 1
ATOM 955 N N . THR A 1 123 ? 14.597 16.431 -8.405 1.00 33.12 123 THR A N 1
ATOM 956 C CA . THR A 1 123 ? 14.477 17.421 -7.342 1.00 33.12 123 THR A CA 1
ATOM 957 C C . THR A 1 123 ? 15.834 17.489 -6.669 1.00 33.12 123 THR A C 1
ATOM 959 O O . THR A 1 123 ? 16.072 16.885 -5.625 1.00 33.12 123 THR A O 1
ATOM 962 N N . VAL A 1 124 ? 16.742 18.226 -7.311 1.00 30.22 124 VAL A N 1
ATOM 963 C CA . VAL A 1 124 ? 17.609 19.120 -6.545 1.00 30.22 124 VAL A CA 1
ATOM 964 C C . VAL A 1 124 ? 16.673 20.196 -5.990 1.00 30.22 124 VAL A C 1
ATOM 966 O O . VAL A 1 124 ? 15.823 20.690 -6.732 1.00 30.22 124 VAL A O 1
ATOM 969 N N . MET A 1 125 ? 16.768 20.445 -4.682 1.00 31.62 125 MET A N 1
ATOM 970 C CA . MET A 1 125 ? 16.094 21.554 -3.993 1.00 31.62 125 MET A CA 1
ATOM 971 C C . MET A 1 125 ? 16.241 22.880 -4.738 1.00 31.62 125 MET A C 1
ATOM 973 O O . MET A 1 125 ? 17.334 23.113 -5.303 1.00 31.62 125 MET A O 1
#

Secondary structure (DSSP, 8-state):
--PPP---EEEEEEEEEEEEE-GGG-EEEEEEEEEEEEETTT--EEEEEEEEEEEEEEEESEEEEEEEEE--EE-TTSSEEEEEEEEEEEEEEE-TTT--EEEEEEEEEEEEEEE-GGG------

Organism: NCBI:txid1076179

Radius of gyration: 19.21 Å; chains: 1; bounding box: 44×29×69 Å

Foldseek 3Di:
DDPDPDFDKDKDKDWDWDWDDPPPQKIFIKIKIWIFIARPVPLFTPDGDDIDMATDPDIDQWDGKDWDDWDWDQDPVRQKIWGKTKIKTKGWDADPVPRDIDIDIDMDIDTDIDGRPVCPDPDPD

pLDDT: mean 88.7, std 15.74, range [30.22, 98.5]

Sequence (125 aa):
MYLAPYSLPHTRNYMYYTTLSNGLSGQAEIETKINATEDVQSGNFISLNSVTTRQYGTAINFVSWTQNSHNLKISSVNYLISGTIDGTLTTEYVVSATGTRVRVTKDHLISIVCYSEAHGPWTVM